Protein AF-A0A844FNY4-F1 (afdb_monomer)

Radius of gyration: 25.32 Å; Cα contacts (8 Å, |Δi|>4): 171; chains: 1; bounding box: 48×46×94 Å

Foldseek 3Di:
DDDDDDDDDPVVVVVVVVVVVVVVVVVVVVVVVVVCCVQPPVQVPFLDRQDSPWDWDWDDDDAKTKIWTWDDDPQKIKIKIWMADDPPDPPPDGIDIKIKIKHCADCDDPRGDHIFIWIWDQDPVGIDTDGPVVVVD

Nearest PDB structures (foldseek):
  1y8c-assembly1_A  TM=6.259E-01  e=7.049E-01  Clostridium acetobutylicum ATCC 824
  8cht-assembly1_A  TM=3.505E-01  e=2.166E+00  Homo sapiens
  1omo-assembly1_A  TM=5.116E-01  e=8.816E+00  Archaeoglobus fulgidus
  5vtm-assembly1_V  TM=2.111E-01  e=5.951E+00  Pseudomonas aeruginosa PAO1

Structure (mmCIF, N/CA/C/O backbone):
data_AF-A0A844FNY4-F1
#
_entry.id   AF-A0A844FNY4-F1
#
loop_
_atom_site.group_PDB
_atom_site.id
_atom_site.type_symbol
_atom_site.label_atom_id
_atom_site.label_alt_id
_atom_site.label_comp_id
_atom_site.label_asym_id
_atom_site.label_entity_id
_atom_site.label_seq_id
_atom_site.pdbx_PDB_ins_code
_atom_site.Cartn_x
_atom_site.Cartn_y
_atom_site.Cartn_z
_atom_site.occupancy
_atom_site.B_iso_or_equiv
_atom_site.auth_seq_id
_atom_site.auth_comp_id
_atom_site.auth_asym_id
_atom_site.auth_atom_id
_atom_site.pdbx_PDB_model_num
ATOM 1 N N . MET A 1 1 ? -25.960 0.488 72.897 1.00 40.09 1 MET A N 1
ATOM 2 C CA . MET A 1 1 ? -26.910 1.102 71.951 1.00 40.09 1 MET A CA 1
ATOM 3 C C . MET A 1 1 ? -26.193 1.263 70.618 1.00 40.09 1 MET A C 1
ATOM 5 O O . MET A 1 1 ? -25.109 1.828 70.605 1.00 40.09 1 MET A O 1
ATOM 9 N N . SER A 1 2 ? -26.763 0.667 69.564 1.00 45.91 2 SER A N 1
ATOM 10 C CA . SER A 1 2 ? -26.617 0.994 68.129 1.00 45.91 2 SER A CA 1
ATOM 11 C C . SER A 1 2 ? -26.346 2.476 67.849 1.00 45.91 2 SER A C 1
ATOM 13 O O . SER A 1 2 ? -26.776 3.309 68.635 1.00 45.91 2 SER A O 1
ATOM 15 N N . SER A 1 3 ? -25.764 2.947 66.750 1.00 45.56 3 SER A N 1
ATOM 16 C CA . SER A 1 3 ? -25.225 2.433 65.480 1.00 45.56 3 SER A CA 1
ATOM 17 C C . SER A 1 3 ? -24.442 3.639 64.909 1.00 45.56 3 SER A C 1
ATOM 19 O O . SER A 1 3 ? -24.811 4.776 65.174 1.00 45.56 3 SER A O 1
ATOM 21 N N . GLY A 1 4 ? -23.300 3.472 64.245 1.00 48.72 4 GLY A N 1
ATOM 22 C CA . GLY A 1 4 ? -23.250 3.379 62.785 1.00 48.72 4 GLY A CA 1
ATOM 23 C C . GLY A 1 4 ? -23.057 4.747 62.114 1.00 48.72 4 GLY A C 1
ATOM 24 O O . GLY A 1 4 ? -23.902 5.621 62.249 1.00 48.72 4 GLY A O 1
ATOM 25 N N . SER A 1 5 ? -21.968 4.909 61.359 1.00 43.97 5 SER A N 1
ATOM 26 C CA . SER A 1 5 ? -21.875 5.785 60.180 1.00 43.97 5 SER A CA 1
ATOM 27 C C . SER A 1 5 ? -20.545 5.521 59.481 1.00 43.97 5 SER A C 1
ATOM 29 O O . SER A 1 5 ? -19.504 5.996 59.915 1.00 43.97 5 SER A O 1
ATOM 31 N N . ASN A 1 6 ? -20.577 4.733 58.407 1.00 49.84 6 ASN A N 1
ATOM 32 C CA . ASN A 1 6 ? -19.467 4.641 57.465 1.00 49.84 6 ASN A CA 1
ATOM 33 C C . ASN A 1 6 ? -20.059 4.477 56.061 1.00 49.84 6 ASN A C 1
ATOM 35 O O . ASN A 1 6 ? -20.423 3.378 55.655 1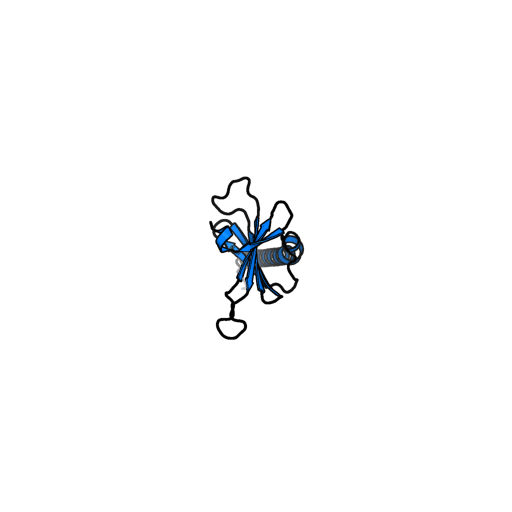.00 49.84 6 ASN A O 1
ATOM 39 N N . SER A 1 7 ? -20.247 5.587 55.346 1.00 52.75 7 SER A N 1
ATOM 40 C CA . SER A 1 7 ? -20.596 5.562 53.920 1.00 52.75 7 SER A CA 1
ATOM 41 C C . SER A 1 7 ? -20.241 6.891 53.253 1.00 52.75 7 SER A C 1
ATOM 43 O O . SER A 1 7 ? -21.072 7.786 53.129 1.00 52.75 7 SER A O 1
ATOM 45 N N . HIS A 1 8 ? -18.980 7.045 52.837 1.00 47.78 8 HIS A N 1
ATOM 46 C CA . HIS A 1 8 ? -18.607 8.143 51.936 1.00 47.78 8 HIS A CA 1
ATOM 47 C C . HIS A 1 8 ? -17.363 7.870 51.074 1.00 47.78 8 HIS A C 1
ATOM 49 O O . HIS A 1 8 ? -16.555 8.759 50.846 1.00 47.78 8 HIS A O 1
ATOM 55 N N . GLU A 1 9 ? -17.188 6.641 50.570 1.00 51.88 9 GLU A N 1
ATOM 56 C CA . GLU A 1 9 ? -16.015 6.319 49.728 1.00 51.88 9 GLU A CA 1
ATOM 57 C C . GLU A 1 9 ? -16.317 5.510 48.450 1.00 51.88 9 GLU A C 1
ATOM 59 O O . GLU A 1 9 ? -15.415 5.215 47.664 1.00 51.88 9 GLU A O 1
ATOM 64 N N . SER A 1 10 ? -17.583 5.154 48.201 1.00 54.91 10 SER A N 1
ATOM 65 C CA . SER A 1 10 ? -17.966 4.258 47.094 1.00 54.91 10 SER A CA 1
ATOM 66 C C . SER A 1 10 ? -18.340 4.990 45.789 1.00 54.91 10 SER A C 1
ATOM 68 O O . SER A 1 10 ? -18.024 4.498 44.704 1.00 54.91 10 SER A O 1
ATOM 70 N N . SER A 1 11 ? -18.921 6.197 45.868 1.00 56.12 11 SER A N 1
ATOM 71 C CA . SER A 1 11 ? -19.476 6.920 44.702 1.00 56.12 11 SER A CA 1
ATOM 72 C C . SER A 1 11 ? -18.414 7.316 43.662 1.00 56.12 11 SER A C 1
ATOM 74 O O . SER A 1 11 ? -18.550 7.005 42.480 1.00 56.12 11 SER A O 1
ATOM 76 N N . GLY A 1 12 ? -17.293 7.907 44.096 1.00 59.69 12 GLY A N 1
ATOM 77 C CA . GLY A 1 12 ? -16.246 8.393 43.181 1.00 59.69 12 GLY A CA 1
ATOM 78 C C . GLY A 1 12 ? -15.486 7.286 42.434 1.00 59.69 12 GLY A C 1
ATOM 79 O O . GLY A 1 12 ? -15.063 7.470 41.290 1.00 59.69 12 GLY A O 1
ATOM 80 N N . LYS A 1 13 ? -15.354 6.094 43.034 1.00 60.09 13 LYS A N 1
ATOM 81 C CA . LYS A 1 13 ? -14.729 4.926 42.382 1.00 60.09 13 LYS A CA 1
ATOM 82 C C . LYS A 1 13 ? -15.627 4.364 41.274 1.00 60.09 13 LYS A C 1
ATOM 84 O O . LYS A 1 13 ? -15.129 4.000 40.210 1.00 60.09 13 LYS A O 1
ATOM 89 N N . HIS A 1 14 ? -16.943 4.353 41.489 1.00 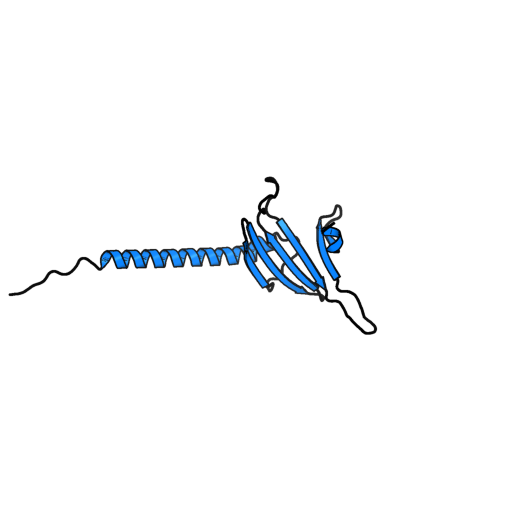60.41 14 HIS A N 1
ATOM 90 C CA . HIS A 1 14 ? -17.918 3.865 40.512 1.00 60.41 14 HIS A CA 1
ATOM 91 C C . HIS A 1 14 ? -18.060 4.807 39.300 1.00 60.41 14 HIS A C 1
ATOM 93 O O . HIS A 1 14 ? -18.116 4.348 38.155 1.00 60.41 14 HIS A O 1
ATOM 99 N N . GLU A 1 15 ? -18.030 6.126 39.522 1.00 67.06 15 GLU A N 1
ATOM 100 C CA . GLU A 1 15 ? -17.996 7.132 38.447 1.00 67.06 15 GLU A CA 1
ATOM 101 C C . GLU A 1 15 ? -16.716 7.026 37.603 1.00 67.06 15 GLU A C 1
ATOM 103 O O . GLU A 1 15 ? -16.765 7.071 36.370 1.00 67.06 15 GLU A O 1
ATOM 108 N N . THR A 1 16 ? -15.573 6.787 38.255 1.00 79.88 16 THR A N 1
ATOM 109 C CA . THR A 1 16 ? -14.282 6.596 37.578 1.00 79.88 16 THR A CA 1
ATOM 110 C C . THR A 1 16 ? -14.283 5.337 36.705 1.00 79.88 16 THR A C 1
ATOM 112 O O . THR A 1 16 ? -13.903 5.401 35.536 1.00 79.88 16 THR A O 1
ATOM 115 N N . LEU A 1 17 ? -14.769 4.202 37.222 1.00 83.00 17 LEU A N 1
ATOM 116 C CA . LEU A 1 17 ? -14.887 2.955 36.452 1.00 83.00 17 LEU A CA 1
ATOM 117 C C . LEU A 1 17 ? -15.831 3.104 35.255 1.00 83.00 17 LEU A C 1
ATOM 119 O O . LEU A 1 17 ? -15.511 2.652 34.156 1.00 83.00 17 LEU A O 1
ATOM 123 N N . THR A 1 18 ? -16.962 3.783 35.441 1.00 88.12 18 THR A N 1
ATOM 124 C CA . THR A 1 18 ? -17.933 4.022 34.365 1.00 88.12 18 THR A CA 1
ATOM 125 C C . THR A 1 18 ? -17.319 4.854 33.239 1.00 88.12 18 THR A C 1
ATOM 127 O O . THR A 1 18 ? -17.440 4.489 32.068 1.00 88.12 18 THR A O 1
ATOM 130 N N . ARG A 1 19 ? -16.586 5.923 33.584 1.00 90.44 19 ARG A N 1
ATOM 131 C CA . ARG A 1 19 ? -15.876 6.774 32.618 1.00 90.44 19 ARG A CA 1
ATOM 132 C C . ARG A 1 19 ? -14.762 6.027 31.876 1.00 90.44 19 ARG A C 1
ATOM 134 O O . ARG A 1 19 ? -14.565 6.238 30.680 1.00 90.44 19 ARG A O 1
ATOM 141 N N . LEU A 1 20 ? -14.036 5.145 32.562 1.00 89.75 20 LEU A N 1
ATOM 142 C CA . LEU A 1 20 ? -13.012 4.305 31.935 1.00 89.75 20 LEU A CA 1
ATOM 143 C C . LEU A 1 20 ? -13.637 3.313 30.947 1.00 89.75 20 LEU A C 1
ATOM 145 O O . LEU A 1 20 ? -13.191 3.215 29.805 1.00 89.75 20 L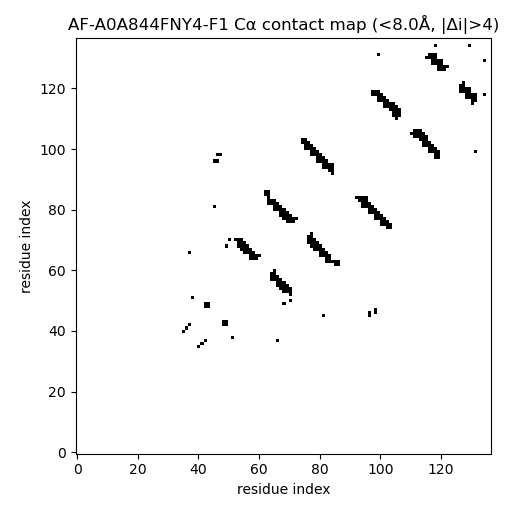EU A O 1
ATOM 149 N N . LEU A 1 21 ? -14.713 2.630 31.346 1.00 90.81 21 LEU A N 1
ATOM 150 C CA . LEU A 1 21 ? -15.433 1.700 30.473 1.00 90.81 21 LEU A CA 1
ATOM 151 C C . LEU A 1 21 ? -16.027 2.404 29.249 1.00 90.81 21 LEU A C 1
ATOM 153 O O . LEU A 1 21 ? -15.980 1.85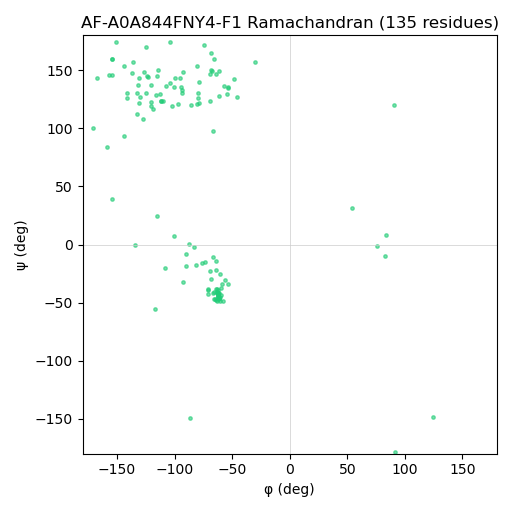4 28.148 1.00 90.81 21 LEU A O 1
ATOM 157 N N . SER A 1 22 ? -16.565 3.617 29.408 1.00 91.81 22 SER A N 1
ATOM 158 C CA . SER A 1 22 ? -17.082 4.389 28.275 1.00 91.81 22 SER A CA 1
ATOM 159 C C . SER A 1 22 ? -15.970 4.797 27.308 1.00 91.81 22 SER A C 1
ATOM 161 O O . SER A 1 22 ? -16.151 4.676 26.098 1.00 91.81 22 SER A O 1
ATOM 163 N N . ALA A 1 23 ? -14.807 5.215 27.818 1.00 91.12 23 ALA A N 1
ATOM 164 C CA . ALA A 1 23 ? -13.652 5.553 26.988 1.00 91.12 23 ALA A CA 1
ATOM 165 C C . ALA A 1 23 ? -13.129 4.338 26.203 1.00 91.12 23 ALA A C 1
ATOM 167 O O . ALA A 1 23 ? -12.855 4.453 25.011 1.00 91.12 23 ALA A O 1
ATOM 168 N N . ILE A 1 24 ? -13.067 3.157 26.832 1.00 91.69 24 ILE A N 1
ATOM 169 C CA . ILE A 1 24 ? -12.665 1.909 26.161 1.00 91.69 24 ILE A CA 1
ATOM 170 C C . ILE A 1 24 ? -13.646 1.552 25.038 1.00 91.69 24 ILE A C 1
ATOM 172 O O . ILE A 1 24 ? -13.221 1.224 23.932 1.00 91.69 24 ILE A O 1
ATOM 176 N N . LYS A 1 25 ? -14.959 1.649 25.288 1.00 92.56 25 LYS A N 1
ATOM 177 C CA . LYS A 1 25 ? -15.981 1.388 24.259 1.00 92.56 25 LYS A CA 1
ATOM 178 C C . LYS A 1 25 ? -15.876 2.364 23.085 1.00 92.56 25 LYS A C 1
ATOM 180 O O . LYS A 1 25 ? -16.002 1.938 21.939 1.00 92.56 25 LYS A O 1
ATOM 185 N N . ALA A 1 26 ? -15.636 3.647 23.361 1.00 91.94 26 ALA A N 1
ATOM 186 C CA . ALA A 1 26 ? -15.442 4.657 22.325 1.00 91.94 26 ALA A CA 1
ATOM 187 C C . ALA A 1 26 ? -14.199 4.353 21.475 1.00 91.94 26 ALA A C 1
ATOM 189 O O . ALA A 1 26 ? -14.312 4.269 20.254 1.00 91.94 26 ALA A O 1
ATOM 190 N N . ALA A 1 27 ? -13.059 4.070 22.112 1.00 90.62 27 ALA A N 1
ATOM 191 C CA . ALA A 1 27 ? -11.820 3.717 21.421 1.00 90.62 27 ALA A CA 1
ATOM 192 C C . ALA A 1 27 ? -11.971 2.451 20.556 1.00 90.62 27 ALA A C 1
ATOM 194 O O . ALA A 1 27 ? -11.561 2.440 19.398 1.00 90.62 27 ALA A O 1
ATOM 195 N N . ALA A 1 28 ? -12.632 1.409 21.073 1.00 91.38 28 ALA A N 1
ATOM 196 C CA . ALA A 1 28 ? -12.907 0.190 20.309 1.00 91.38 28 ALA A CA 1
ATOM 197 C C . ALA A 1 28 ? -13.818 0.457 19.097 1.00 91.38 28 ALA A C 1
ATOM 199 O O . ALA A 1 28 ? -13.625 -0.109 18.020 1.00 91.38 28 ALA A O 1
ATOM 200 N N . ASN A 1 29 ? -14.812 1.338 19.246 1.00 94.06 29 ASN A N 1
ATOM 201 C CA . ASN A 1 29 ? -15.659 1.734 18.127 1.00 94.06 29 ASN A CA 1
ATOM 202 C C . ASN A 1 29 ? -14.877 2.532 17.073 1.00 94.06 29 ASN A C 1
ATOM 204 O O . ASN A 1 29 ? -15.056 2.286 15.882 1.00 94.06 29 ASN A O 1
ATOM 208 N N . GLU A 1 30 ? -13.999 3.446 17.488 1.00 93.94 30 GLU A N 1
ATOM 209 C CA . GLU A 1 30 ? -13.121 4.196 16.583 1.00 93.94 30 GLU A CA 1
ATOM 210 C C . GLU A 1 30 ? -12.165 3.276 15.816 1.00 93.94 30 GLU A C 1
ATOM 212 O O . GLU A 1 30 ? -12.028 3.418 14.601 1.00 93.94 30 GLU A O 1
ATOM 217 N N . GLU A 1 31 ? -11.557 2.292 16.486 1.00 92.81 31 GLU A N 1
ATOM 218 C CA . GLU A 1 31 ? -10.685 1.297 15.853 1.00 92.81 31 GLU A CA 1
ATOM 219 C C . GLU A 1 31 ? -11.446 0.462 14.816 1.00 92.81 31 GLU A C 1
ATOM 221 O O . GLU A 1 31 ? -11.001 0.330 13.674 1.00 92.81 31 GLU A O 1
ATOM 226 N N . ARG A 1 32 ? -12.649 -0.011 15.161 1.00 94.38 32 ARG A N 1
ATOM 227 C CA . ARG A 1 32 ? -13.520 -0.745 14.231 1.00 94.38 32 ARG A CA 1
ATOM 228 C C . ARG A 1 32 ? -13.909 0.103 13.019 1.00 94.38 32 ARG A C 1
ATOM 230 O O . ARG A 1 32 ? -13.868 -0.375 11.887 1.00 94.38 32 ARG A O 1
ATOM 237 N N . VAL A 1 33 ? -14.301 1.360 13.235 1.00 96.25 33 VAL A N 1
ATOM 238 C CA . VAL A 1 33 ? -14.643 2.291 12.146 1.00 96.25 33 VAL A CA 1
ATOM 239 C C . VAL A 1 33 ? -13.424 2.541 11.258 1.00 96.25 33 VAL A C 1
ATOM 241 O O . VAL A 1 33 ? -13.550 2.521 10.033 1.00 96.25 33 VAL A O 1
ATOM 244 N N . ARG A 1 34 ? -12.237 2.710 11.852 1.00 95.69 34 ARG A N 1
ATOM 245 C CA . ARG A 1 34 ? -10.977 2.879 11.125 1.00 95.69 34 ARG A CA 1
ATOM 246 C C . ARG A 1 34 ? -10.642 1.653 10.281 1.00 95.69 34 ARG A C 1
ATOM 248 O O . ARG A 1 34 ? -10.290 1.817 9.114 1.00 95.69 34 ARG A O 1
ATOM 255 N N . GLU A 1 35 ? -10.782 0.445 10.820 1.00 95.12 35 GLU A N 1
ATOM 256 C CA . GLU A 1 35 ? -10.542 -0.787 10.066 1.00 95.12 35 GLU A CA 1
ATOM 257 C C . GLU A 1 35 ? -11.495 -0.906 8.868 1.00 95.12 35 GLU A C 1
ATOM 259 O O . GLU A 1 35 ? -11.051 -1.163 7.746 1.00 95.12 35 GLU A O 1
ATOM 264 N N . LEU A 1 36 ? -12.792 -0.657 9.079 1.00 96.25 36 LEU A N 1
ATOM 265 C CA . LEU 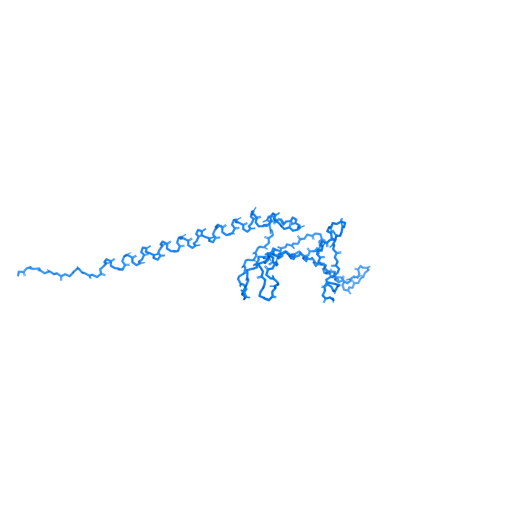A 1 36 ? -13.791 -0.686 8.008 1.00 96.25 36 LEU A CA 1
ATOM 266 C C . LEU A 1 36 ? -13.504 0.366 6.934 1.00 96.25 36 LEU A C 1
ATOM 268 O O . LEU A 1 36 ? -13.584 0.059 5.745 1.00 96.25 36 LEU A O 1
ATOM 272 N N . TYR A 1 37 ? -13.127 1.582 7.333 1.00 96.94 37 TYR A N 1
ATOM 273 C CA . TYR A 1 37 ? -12.724 2.633 6.402 1.00 96.94 37 TYR A CA 1
ATOM 274 C C . TYR A 1 37 ? -11.500 2.215 5.582 1.00 96.94 37 TYR A C 1
ATOM 276 O O . TYR A 1 37 ? -11.515 2.317 4.356 1.00 96.94 37 TYR A O 1
ATOM 284 N N . ILE A 1 38 ? -10.453 1.703 6.236 1.00 97.62 38 ILE A N 1
ATOM 285 C CA . ILE A 1 38 ? -9.228 1.252 5.571 1.00 97.62 38 ILE A CA 1
ATOM 286 C C . ILE A 1 38 ? -9.548 0.157 4.544 1.00 97.62 38 ILE A C 1
ATOM 288 O O . ILE A 1 38 ? -9.130 0.242 3.390 1.00 97.62 38 ILE A O 1
ATOM 292 N N . ARG A 1 39 ? -10.331 -0.848 4.941 1.00 96.31 39 ARG A N 1
ATOM 293 C CA . ARG A 1 39 ? -10.641 -2.002 4.094 1.00 96.31 39 ARG A CA 1
ATOM 294 C C . ARG A 1 39 ? -11.567 -1.659 2.931 1.00 96.31 39 ARG A C 1
ATOM 296 O O . ARG A 1 39 ? -11.325 -2.143 1.828 1.00 96.31 39 ARG A O 1
ATOM 303 N N . ASN A 1 40 ? -12.602 -0.858 3.172 1.00 95.62 40 ASN A N 1
ATOM 304 C CA . ASN A 1 40 ? -13.720 -0.716 2.236 1.00 95.62 40 ASN A CA 1
ATOM 305 C C . ASN A 1 40 ? -13.749 0.624 1.502 1.00 95.62 40 ASN A C 1
ATOM 307 O O . ASN A 1 40 ? -14.396 0.709 0.469 1.00 95.62 40 ASN A O 1
ATOM 311 N N . VAL A 1 41 ? -13.089 1.662 2.019 1.00 97.00 41 VAL A N 1
ATOM 312 C CA . VAL A 1 41 ? -13.148 3.015 1.443 1.00 97.00 41 VAL A CA 1
ATOM 313 C C . VAL A 1 41 ? -11.775 3.451 0.953 1.00 97.00 41 VAL A C 1
ATOM 315 O O . VAL A 1 41 ? -11.610 3.779 -0.219 1.00 97.00 41 VAL A O 1
ATOM 318 N N . LEU A 1 42 ? -10.759 3.420 1.821 1.00 97.44 42 LEU A N 1
ATOM 319 C CA . LEU A 1 42 ? -9.417 3.868 1.456 1.00 97.44 42 LEU A CA 1
ATOM 320 C C . LEU A 1 42 ? -8.847 3.026 0.311 1.00 97.44 42 LEU A C 1
ATOM 322 O O . LEU A 1 42 ? -8.333 3.585 -0.655 1.00 97.44 42 LEU A O 1
ATOM 326 N N . SER A 1 43 ? -8.968 1.701 0.398 1.00 97.12 43 SER A N 1
ATOM 327 C CA . SER A 1 43 ? -8.485 0.758 -0.617 1.00 97.12 43 SER A CA 1
ATOM 328 C C . SER A 1 43 ? -9.011 1.048 -2.031 1.00 97.12 43 SER A C 1
ATOM 330 O O . SER A 1 43 ? -8.267 0.887 -2.994 1.00 97.12 43 SER A O 1
ATOM 332 N N . GLN A 1 44 ? -10.243 1.551 -2.161 1.00 96.75 44 GLN A N 1
ATOM 333 C CA . GLN A 1 44 ? -10.871 1.875 -3.449 1.00 96.75 44 GLN A CA 1
ATOM 334 C C . GLN A 1 44 ? -10.219 3.075 -4.148 1.00 96.75 44 GLN A C 1
ATOM 336 O O . GLN A 1 44 ? -10.301 3.206 -5.365 1.00 96.75 44 GLN A O 1
ATOM 341 N N . SER A 1 45 ? -9.542 3.945 -3.393 1.00 96.25 45 SER A N 1
ATOM 342 C CA . SER A 1 45 ? -8.809 5.091 -3.948 1.00 96.25 45 SER A CA 1
ATOM 343 C C . SER A 1 45 ? -7.401 4.737 -4.442 1.00 96.25 45 SER A C 1
ATOM 345 O O . SER A 1 45 ? -6.681 5.609 -4.935 1.00 96.25 45 SER A O 1
ATOM 347 N N . ALA A 1 46 ? -6.974 3.479 -4.284 1.00 96.38 46 ALA A N 1
ATOM 348 C CA . ALA A 1 46 ? -5.639 3.052 -4.662 1.00 96.38 46 ALA A CA 1
ATOM 349 C C . ALA A 1 46 ? -5.438 3.070 -6.192 1.00 96.38 46 ALA A C 1
ATOM 351 O O . ALA A 1 46 ? -6.364 2.815 -6.963 1.00 96.38 46 ALA A O 1
ATOM 352 N N . PRO A 1 47 ? -4.202 3.297 -6.679 1.00 96.00 47 PRO A N 1
ATOM 353 C CA . PRO A 1 47 ? -3.908 3.254 -8.109 1.00 96.00 47 PRO A CA 1
ATOM 354 C C . PRO A 1 47 ? -4.043 1.862 -8.738 1.00 96.00 47 PRO A C 1
ATOM 356 O O . PRO A 1 47 ? -3.992 1.759 -9.962 1.00 96.00 47 PRO A O 1
ATOM 359 N N . ILE A 1 48 ? -4.188 0.803 -7.946 1.00 95.94 48 ILE A N 1
ATOM 360 C CA . ILE A 1 48 ? -4.472 -0.559 -8.407 1.00 95.94 48 ILE A CA 1
ATOM 361 C C . ILE A 1 48 ? -5.536 -1.180 -7.515 1.00 95.94 48 ILE A C 1
ATOM 363 O O . ILE A 1 48 ? -5.677 -0.778 -6.362 1.00 95.94 48 ILE A O 1
ATOM 367 N N . GLU A 1 49 ? -6.239 -2.180 -8.036 1.00 96.75 49 GLU A N 1
ATOM 368 C CA . GLU A 1 49 ? -7.164 -2.972 -7.235 1.00 96.75 49 GLU A CA 1
ATOM 369 C C . GLU A 1 49 ? -6.407 -3.691 -6.111 1.00 96.75 49 GLU A C 1
ATOM 371 O O . GLU A 1 49 ? -5.388 -4.352 -6.338 1.00 96.75 49 GLU A O 1
ATOM 376 N N . ILE A 1 50 ? -6.896 -3.525 -4.884 1.00 97.94 50 ILE A N 1
ATOM 377 C CA . ILE A 1 50 ? -6.371 -4.206 -3.705 1.00 97.94 50 ILE A CA 1
ATOM 378 C C . ILE A 1 50 ? -7.328 -5.357 -3.389 1.00 97.94 50 ILE A C 1
ATOM 380 O O . ILE A 1 50 ? -8.493 -5.099 -3.085 1.00 97.94 50 ILE A O 1
ATOM 384 N N . PRO A 1 51 ? -6.866 -6.617 -3.416 1.00 97.62 51 PRO A N 1
ATOM 385 C CA . PRO A 1 51 ? -7.740 -7.745 -3.138 1.00 97.62 51 PRO A CA 1
ATOM 386 C C . PRO A 1 51 ? -8.193 -7.754 -1.673 1.00 97.62 51 PRO A C 1
ATOM 388 O O . PRO A 1 51 ? -7.443 -7.376 -0.769 1.00 97.62 51 PRO A O 1
ATOM 391 N N . SER A 1 52 ? -9.395 -8.273 -1.416 1.00 96.25 52 SER A N 1
ATOM 392 C CA . SER A 1 52 ? -9.998 -8.340 -0.073 1.00 96.25 52 SER A CA 1
ATOM 393 C C . SER A 1 52 ? -9.181 -9.155 0.942 1.00 96.25 52 SER A C 1
ATOM 395 O O . SER A 1 52 ? -9.264 -8.906 2.148 1.00 96.25 52 SER A O 1
ATOM 397 N N . PHE A 1 53 ? -8.364 -10.098 0.458 1.00 96.31 53 PHE A N 1
ATOM 398 C CA . PHE A 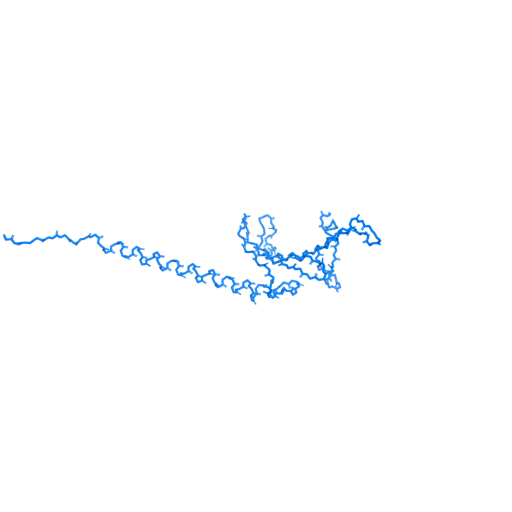1 53 ? -7.456 -10.923 1.258 1.00 96.31 53 PHE A CA 1
ATOM 399 C C . PHE A 1 53 ? -6.075 -10.286 1.488 1.00 96.31 53 PHE A C 1
ATOM 401 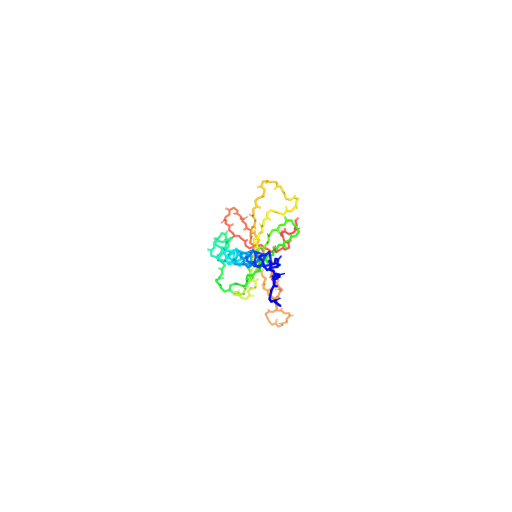O O . PHE A 1 53 ? -5.213 -10.907 2.116 1.00 96.31 53 PHE A O 1
ATOM 408 N N . ALA A 1 54 ? -5.817 -9.076 0.977 1.00 98.19 54 ALA A N 1
ATOM 409 C CA . ALA A 1 54 ? -4.551 -8.396 1.213 1.00 98.19 54 ALA A CA 1
ATOM 410 C C . ALA A 1 54 ? -4.304 -8.223 2.716 1.00 98.19 54 ALA A C 1
ATOM 412 O O . ALA A 1 54 ? -5.176 -7.804 3.477 1.00 98.19 54 ALA A O 1
ATOM 413 N N . LYS A 1 55 ? -3.073 -8.496 3.151 1.00 98.44 55 LYS A N 1
ATOM 414 C CA . LYS A 1 55 ? -2.657 -8.211 4.520 1.00 98.44 55 LYS A CA 1
ATOM 415 C C . LYS A 1 55 ? -2.566 -6.702 4.703 1.00 98.44 55 LYS A C 1
ATOM 417 O O . LYS A 1 55 ? -1.793 -6.051 4.001 1.00 98.44 55 LYS A O 1
ATOM 422 N N . ILE A 1 56 ? -3.297 -6.175 5.678 1.00 98.38 56 ILE A N 1
ATOM 423 C CA . ILE A 1 56 ? -3.329 -4.751 6.012 1.00 98.38 56 ILE A CA 1
ATOM 424 C C . ILE A 1 56 ? -2.433 -4.505 7.227 1.00 98.38 56 ILE A C 1
ATOM 426 O O . ILE A 1 56 ? -2.449 -5.264 8.196 1.00 98.38 56 ILE A O 1
ATOM 430 N N . LYS A 1 57 ? -1.626 -3.447 7.176 1.00 98.19 57 LYS A N 1
ATOM 431 C CA . LYS A 1 57 ? -0.876 -2.933 8.320 1.00 98.19 57 LYS A CA 1
ATOM 432 C C . LYS A 1 57 ? -1.052 -1.428 8.408 1.00 98.19 57 LYS A C 1
ATOM 434 O O . LYS A 1 57 ? -0.533 -0.691 7.573 1.00 98.19 57 LYS A O 1
ATOM 439 N N . ASP A 1 58 ? -1.737 -1.000 9.450 1.00 97.50 58 ASP A N 1
ATOM 440 C CA . ASP A 1 58 ? -1.934 0.398 9.789 1.00 97.50 58 ASP A CA 1
ATOM 441 C C . ASP A 1 58 ? -0.866 0.860 10.788 1.00 97.50 58 ASP A C 1
ATOM 443 O O . ASP A 1 58 ? -0.554 0.158 11.752 1.00 97.50 58 ASP A O 1
ATOM 447 N N . GLN A 1 59 ? -0.210 1.983 10.506 1.00 96.25 59 GLN A N 1
ATOM 448 C CA . GLN A 1 59 ? 0.950 2.447 11.257 1.00 96.25 59 GLN A CA 1
ATOM 449 C C . GLN A 1 59 ? 0.934 3.963 11.424 1.00 96.25 59 GLN A C 1
ATOM 451 O O . GLN A 1 59 ? 0.967 4.706 10.445 1.00 96.25 59 GLN A O 1
ATOM 456 N N . LYS A 1 60 ? 1.043 4.419 12.671 1.00 95.81 60 LYS A N 1
ATOM 457 C CA . LYS A 1 60 ? 1.464 5.787 12.975 1.00 95.81 60 LYS A CA 1
ATOM 458 C C . LYS A 1 60 ? 2.990 5.860 12.887 1.00 95.81 60 LYS A C 1
ATOM 460 O O . LYS A 1 60 ? 3.698 5.102 13.549 1.00 95.81 60 LYS A O 1
ATOM 465 N N . LYS A 1 61 ? 3.503 6.713 12.009 1.00 94.50 61 LYS A N 1
ATOM 466 C CA . LYS A 1 61 ? 4.931 7.000 11.824 1.00 94.50 61 LYS A CA 1
ATOM 467 C C . LYS A 1 61 ? 5.258 8.355 12.448 1.00 94.50 61 LYS A C 1
ATOM 469 O O . LYS A 1 61 ? 4.368 9.057 12.926 1.00 94.50 61 LYS A O 1
ATOM 474 N N . ASN A 1 62 ? 6.538 8.722 12.469 1.00 93.00 62 ASN A N 1
ATOM 475 C CA . ASN A 1 62 ? 6.955 10.012 13.007 1.00 93.00 62 ASN A CA 1
ATOM 476 C C . ASN A 1 62 ? 6.432 11.152 12.113 1.00 93.00 62 ASN A C 1
ATOM 478 O O . ASN A 1 62 ? 7.001 11.422 11.058 1.00 93.00 62 ASN A O 1
ATOM 482 N N . GLY A 1 63 ? 5.312 11.760 12.509 1.00 92.44 63 GLY A N 1
ATOM 483 C CA . GLY A 1 63 ? 4.688 12.886 11.810 1.00 92.44 63 GLY A CA 1
ATOM 484 C C . GLY A 1 63 ? 3.775 12.535 10.628 1.00 92.44 63 GLY A C 1
ATOM 485 O O . GLY A 1 63 ? 3.343 13.446 9.933 1.00 92.44 63 GLY A O 1
ATOM 486 N N . TYR A 1 64 ? 3.461 11.257 10.386 1.00 95.00 64 TYR A N 1
ATOM 487 C CA . TYR A 1 64 ? 2.500 10.856 9.348 1.00 95.00 64 TYR A CA 1
ATOM 488 C C . TYR A 1 64 ? 1.855 9.497 9.651 1.00 95.00 64 TYR A C 1
ATOM 490 O O . TYR A 1 64 ? 2.399 8.696 10.410 1.00 95.00 64 TYR A O 1
ATOM 498 N N . ASN A 1 65 ? 0.704 9.213 9.046 1.00 96.06 65 ASN A N 1
ATOM 499 C CA . ASN A 1 65 ? 0.077 7.891 9.085 1.00 96.06 65 ASN A CA 1
ATOM 500 C C . ASN A 1 65 ? 0.385 7.138 7.794 1.00 96.06 65 ASN A C 1
ATOM 502 O O . ASN A 1 65 ? 0.404 7.739 6.724 1.00 96.06 65 ASN A O 1
ATOM 506 N N . GLN A 1 66 ? 0.591 5.827 7.885 1.00 97.62 66 GLN A N 1
ATOM 507 C CA . GLN A 1 66 ? 0.807 4.950 6.741 1.00 97.62 66 GLN A CA 1
ATOM 508 C C . GLN A 1 66 ? -0.069 3.705 6.860 1.00 97.62 66 GLN A C 1
ATOM 510 O O . GLN A 1 66 ? -0.016 2.999 7.865 1.00 97.62 66 GLN A O 1
ATOM 515 N N . VAL A 1 67 ? -0.783 3.375 5.790 1.00 98.44 67 VAL A N 1
ATOM 516 C CA . VAL A 1 67 ? -1.493 2.104 5.642 1.00 98.44 67 VAL A CA 1
ATOM 517 C C . VAL A 1 67 ? -0.813 1.305 4.542 1.00 98.44 67 VAL A C 1
ATOM 519 O O . VAL A 1 67 ? -0.661 1.785 3.421 1.00 98.44 67 VAL A O 1
ATOM 522 N N . LYS A 1 68 ? -0.377 0.087 4.860 1.00 98.50 68 LYS A N 1
ATOM 523 C CA . LYS A 1 68 ? 0.267 -0.823 3.913 1.00 98.50 68 LYS A CA 1
ATOM 524 C C . LYS A 1 68 ? -0.611 -2.037 3.641 1.00 98.50 68 LYS A C 1
ATOM 526 O O . LYS A 1 68 ? -0.991 -2.733 4.575 1.00 98.50 68 LYS A O 1
ATOM 531 N N . TYR A 1 69 ? -0.823 -2.333 2.368 1.00 98.62 69 TYR A N 1
ATOM 532 C CA . TYR A 1 69 ? -1.462 -3.540 1.864 1.00 98.62 69 TYR A CA 1
ATOM 533 C C . TYR A 1 69 ? -0.399 -4.432 1.231 1.00 98.62 69 TYR A C 1
ATOM 535 O O . TYR A 1 69 ? 0.503 -3.954 0.536 1.00 98.62 69 TYR A O 1
ATOM 543 N N . THR A 1 70 ? -0.448 -5.732 1.500 1.00 98.56 70 THR A N 1
ATOM 544 C CA . THR A 1 70 ? 0.530 -6.685 0.969 1.00 98.56 70 THR A CA 1
ATOM 545 C C . THR A 1 70 ? -0.142 -7.989 0.580 1.00 98.56 70 THR A C 1
ATOM 547 O O . THR A 1 70 ? -0.861 -8.582 1.380 1.00 98.56 70 THR A O 1
ATOM 550 N N . TRP A 1 71 ? 0.128 -8.460 -0.633 1.00 98.56 71 TRP A N 1
ATOM 551 C CA . TRP A 1 71 ? -0.347 -9.753 -1.125 1.00 98.56 71 TRP A CA 1
ATOM 552 C C . TRP A 1 71 ? 0.628 -10.328 -2.156 1.00 98.56 71 TRP A C 1
ATOM 554 O O . TRP A 1 71 ? 1.618 -9.688 -2.519 1.00 98.56 71 TRP A O 1
ATOM 564 N N . ARG A 1 72 ? 0.374 -11.558 -2.606 1.00 97.81 72 ARG A N 1
ATOM 565 C CA . ARG A 1 72 ? 1.103 -12.192 -3.708 1.00 97.81 72 ARG A CA 1
ATOM 566 C C . ARG A 1 72 ? 0.130 -12.552 -4.826 1.00 97.81 72 ARG A C 1
ATOM 568 O O . ARG A 1 72 ? -0.952 -13.045 -4.532 1.00 97.81 72 ARG A O 1
ATOM 575 N N . ALA A 1 73 ? 0.523 -12.299 -6.068 1.00 96.75 73 ALA A N 1
ATOM 576 C CA . ALA A 1 73 ? -0.202 -12.678 -7.282 1.00 96.75 73 ALA A CA 1
ATOM 577 C C . ALA A 1 73 ? 0.788 -12.735 -8.457 1.00 96.75 73 ALA A C 1
ATOM 579 O O . ALA A 1 73 ? 1.763 -11.984 -8.465 1.00 96.75 73 ALA A O 1
ATOM 580 N N . ASP A 1 74 ? 0.586 -13.644 -9.413 1.00 93.69 74 ASP A N 1
ATOM 581 C CA . ASP A 1 74 ? 1.393 -13.764 -10.646 1.00 93.69 74 ASP A CA 1
ATOM 582 C C . ASP A 1 74 ? 2.915 -13.889 -10.424 1.00 93.69 74 ASP A C 1
ATOM 584 O O . ASP A 1 74 ? 3.748 -13.416 -11.202 1.00 93.69 74 ASP A O 1
ATOM 588 N N . GLY A 1 75 ? 3.306 -14.502 -9.303 1.00 94.25 75 GLY A N 1
ATOM 589 C CA . GLY A 1 75 ? 4.704 -14.619 -8.877 1.00 94.25 75 GLY A CA 1
ATOM 590 C C . GLY A 1 75 ? 5.310 -13.334 -8.296 1.00 94.25 75 GLY A C 1
ATOM 591 O O . GLY A 1 75 ? 6.453 -13.359 -7.841 1.00 94.25 75 GLY A O 1
ATOM 592 N N . TYR A 1 76 ? 4.557 -12.237 -8.251 1.00 97.38 76 TYR A N 1
ATOM 593 C CA . TYR A 1 76 ? 4.940 -10.994 -7.593 1.00 97.38 76 TYR A CA 1
ATOM 594 C C . TYR A 1 76 ? 4.440 -10.948 -6.148 1.00 97.38 76 TYR A C 1
ATOM 596 O O . TYR A 1 76 ? 3.377 -11.463 -5.801 1.00 97.38 76 TYR A O 1
ATOM 604 N N . LYS A 1 77 ? 5.205 -10.275 -5.292 1.00 98.19 77 LYS A N 1
ATOM 605 C CA . LYS A 1 77 ? 4.756 -9.717 -4.019 1.00 98.19 77 LYS A CA 1
ATOM 606 C C . LYS A 1 77 ? 4.431 -8.244 -4.247 1.00 98.19 77 LYS A C 1
ATOM 608 O O . LYS A 1 77 ? 5.318 -7.487 -4.626 1.00 98.19 77 LYS A O 1
ATOM 613 N N . TYR A 1 78 ? 3.196 -7.848 -3.984 1.00 98.44 78 TYR A N 1
ATOM 614 C CA . TYR A 1 78 ? 2.746 -6.464 -4.070 1.00 98.44 78 TYR A CA 1
ATOM 615 C C . TYR A 1 78 ? 2.846 -5.794 -2.703 1.00 98.44 78 TYR A C 1
ATOM 617 O O . TYR A 1 78 ? 2.450 -6.372 -1.690 1.00 98.44 78 TYR A O 1
ATOM 625 N N . GLU A 1 79 ? 3.361 -4.570 -2.676 1.00 98.31 79 GLU A N 1
ATOM 626 C CA . GLU A 1 79 ? 3.346 -3.680 -1.521 1.00 98.31 79 GLU A CA 1
ATOM 627 C C . GLU A 1 79 ? 2.754 -2.335 -1.940 1.00 98.31 79 GLU A C 1
ATOM 629 O O . GLU A 1 79 ? 3.386 -1.548 -2.645 1.00 98.31 79 GLU A O 1
ATOM 634 N N . VAL A 1 80 ? 1.530 -2.068 -1.487 1.00 98.19 80 VAL A N 1
ATOM 635 C CA . VAL A 1 80 ? 0.826 -0.813 -1.753 1.00 98.19 80 VAL A CA 1
ATOM 636 C C . VAL A 1 80 ? 0.731 -0.024 -0.463 1.00 98.19 80 VAL A C 1
ATOM 638 O O . VAL A 1 80 ? 0.237 -0.525 0.544 1.00 98.19 80 VAL A O 1
ATOM 641 N N . ARG A 1 81 ? 1.235 1.204 -0.471 1.00 97.88 81 ARG A N 1
ATOM 642 C CA . ARG A 1 81 ? 1.302 2.076 0.696 1.00 97.88 81 ARG A CA 1
ATOM 643 C C . ARG A 1 81 ? 0.537 3.352 0.421 1.00 97.88 81 ARG A C 1
ATOM 645 O O . ARG A 1 81 ? 0.870 4.067 -0.513 1.00 97.88 81 ARG A O 1
ATOM 652 N N . TRP A 1 82 ? -0.441 3.642 1.258 1.00 97.81 82 TRP A N 1
ATOM 653 C CA . TRP A 1 82 ? -0.979 4.984 1.399 1.00 97.81 82 TRP A CA 1
ATOM 654 C C . TRP A 1 82 ? -0.294 5.667 2.569 1.00 97.81 82 TRP A C 1
ATOM 656 O O . TRP A 1 82 ? -0.041 5.018 3.589 1.00 97.81 82 TRP A O 1
ATOM 666 N N . HIS A 1 83 ? -0.030 6.961 2.458 1.00 96.94 83 HIS A N 1
ATOM 667 C CA . HIS A 1 83 ? 0.391 7.753 3.600 1.00 96.94 83 HIS A CA 1
ATOM 668 C C . HIS A 1 83 ? -0.163 9.173 3.563 1.00 96.94 83 HIS A C 1
ATOM 670 O O . HIS A 1 83 ? -0.416 9.736 2.497 1.00 96.94 83 HIS A O 1
ATOM 676 N N . THR A 1 84 ? -0.309 9.769 4.746 1.00 95.50 84 THR A N 1
ATOM 677 C CA . THR A 1 84 ? -0.522 11.214 4.848 1.00 95.50 84 THR A CA 1
ATOM 678 C C . THR A 1 84 ? 0.737 11.969 4.433 1.00 95.50 84 THR A C 1
ATOM 680 O O . THR A 1 84 ? 1.824 11.383 4.378 1.00 95.50 84 THR A O 1
ATOM 683 N N . ARG A 1 85 ? 0.604 13.275 4.173 1.00 94.06 85 ARG A N 1
ATOM 684 C CA . ARG A 1 85 ? 1.742 14.167 3.906 1.00 94.06 85 ARG A CA 1
ATOM 685 C C . ARG A 1 85 ? 2.864 13.932 4.923 1.00 94.06 85 ARG A C 1
ATOM 687 O O . ARG A 1 85 ? 2.619 13.927 6.132 1.00 94.06 85 ARG A O 1
ATOM 694 N N . THR A 1 86 ? 4.076 13.697 4.433 1.00 91.44 86 THR A N 1
ATOM 695 C CA . THR A 1 86 ? 5.254 13.457 5.272 1.00 91.44 86 THR A CA 1
ATOM 696 C C . THR A 1 86 ? 5.833 14.776 5.791 1.00 91.44 86 THR A C 1
ATOM 698 O O . THR A 1 86 ? 5.682 15.814 5.140 1.00 91.44 86 THR A O 1
ATOM 701 N N . PRO A 1 87 ? 6.533 14.773 6.939 1.00 91.12 87 PRO A N 1
ATOM 702 C CA . PRO A 1 87 ? 7.277 15.946 7.390 1.00 91.12 87 PRO A CA 1
ATOM 703 C C . PRO A 1 87 ? 8.246 16.445 6.309 1.00 91.12 87 PRO A C 1
ATOM 705 O O . PRO A 1 87 ? 8.941 15.645 5.689 1.00 91.12 87 PRO A O 1
ATOM 708 N N . GLY A 1 88 ? 8.273 17.758 6.072 1.00 85.50 88 GLY A N 1
ATOM 709 C CA . GLY A 1 88 ? 9.130 18.387 5.058 1.00 85.50 88 GLY A CA 1
ATOM 710 C C . GLY A 1 88 ? 8.590 18.371 3.622 1.00 85.50 88 GLY A C 1
ATOM 711 O O . GLY A 1 88 ? 9.134 19.085 2.787 1.00 85.50 88 GLY A O 1
ATOM 712 N N . ALA A 1 89 ? 7.511 17.634 3.328 1.00 87.88 89 ALA A N 1
ATOM 713 C CA . ALA A 1 89 ? 6.867 17.698 2.014 1.00 87.88 89 ALA A CA 1
ATOM 714 C C . ALA A 1 89 ? 6.176 19.062 1.795 1.00 87.88 89 ALA A C 1
ATOM 716 O O . ALA A 1 89 ? 5.640 19.618 2.770 1.00 87.88 89 ALA A O 1
ATOM 717 N N . PRO A 1 90 ? 6.139 19.590 0.553 1.00 89.19 90 PRO A N 1
ATOM 718 C CA . PRO A 1 90 ? 5.428 20.823 0.218 1.00 89.19 90 PRO A CA 1
ATOM 719 C C . PRO A 1 90 ? 4.002 20.836 0.773 1.00 89.19 90 PRO A C 1
ATOM 721 O O . PRO A 1 90 ? 3.319 19.816 0.785 1.00 89.19 90 PRO A O 1
ATOM 724 N N . ILE A 1 91 ? 3.521 21.995 1.231 1.00 86.25 91 ILE A N 1
ATOM 725 C CA . ILE A 1 91 ? 2.182 22.094 1.841 1.00 86.25 91 ILE A CA 1
ATOM 726 C C . ILE A 1 91 ? 1.048 21.769 0.857 1.00 86.25 91 ILE A C 1
ATOM 728 O O . ILE A 1 91 ? -0.042 21.389 1.272 1.00 86.25 91 ILE A O 1
ATOM 732 N N . THR A 1 92 ? 1.320 21.897 -0.442 1.00 88.31 92 THR A N 1
ATOM 733 C CA . THR A 1 92 ? 0.411 21.541 -1.532 1.00 88.31 92 THR A CA 1
ATOM 734 C C . THR A 1 92 ? 0.320 20.033 -1.768 1.00 88.31 92 THR A C 1
ATOM 736 O O . THR A 1 92 ? -0.621 19.584 -2.420 1.00 88.31 92 THR A O 1
ATOM 739 N N . GLU A 1 93 ? 1.258 19.236 -1.244 1.00 86.88 93 GLU A N 1
ATOM 740 C CA . GLU A 1 93 ? 1.196 17.780 -1.340 1.00 86.88 93 GLU A CA 1
ATOM 741 C C . GLU A 1 93 ? 0.219 17.208 -0.311 1.00 86.88 93 GLU A C 1
ATOM 743 O O . GLU A 1 93 ? 0.349 17.402 0.897 1.00 86.88 93 GLU A O 1
ATOM 748 N N . GLY A 1 94 ? -0.778 16.482 -0.809 1.00 90.31 94 GLY A N 1
ATOM 749 C CA . GLY A 1 94 ? -1.760 15.790 0.013 1.00 90.31 94 GLY A CA 1
ATOM 750 C C . GLY A 1 94 ? -1.307 14.395 0.444 1.00 90.31 94 GLY A C 1
ATOM 751 O O . GLY A 1 94 ? -0.128 14.103 0.642 1.00 90.31 94 GLY A O 1
ATOM 752 N N . ASN A 1 95 ? -2.287 13.510 0.601 1.00 94.25 95 ASN A N 1
ATOM 753 C CA . ASN A 1 95 ? -2.035 12.102 0.878 1.00 94.25 95 ASN A CA 1
ATOM 754 C C . ASN A 1 95 ? -1.644 11.380 -0.413 1.00 94.25 95 ASN A C 1
ATOM 756 O O . ASN A 1 95 ? -2.265 11.596 -1.455 1.00 94.25 95 ASN A O 1
ATOM 760 N N . THR A 1 96 ? -0.675 10.476 -0.326 1.00 94.31 96 THR A N 1
ATOM 761 C CA . THR A 1 96 ? -0.050 9.878 -1.509 1.00 94.31 96 THR A CA 1
ATOM 762 C C . THR A 1 96 ? -0.081 8.359 -1.442 1.00 94.31 96 THR A C 1
ATOM 764 O O . THR A 1 96 ? -0.019 7.749 -0.371 1.00 94.31 96 THR A O 1
ATOM 767 N N . TRP A 1 97 ? -0.180 7.745 -2.620 1.00 96.38 97 TRP A N 1
ATOM 768 C CA . TRP A 1 97 ? -0.039 6.311 -2.819 1.00 96.38 97 TRP A CA 1
ATOM 769 C C . TRP A 1 97 ? 1.317 5.980 -3.433 1.00 96.38 97 TRP A C 1
ATOM 771 O O . TRP A 1 97 ? 1.748 6.616 -4.390 1.00 96.38 97 TRP A O 1
ATOM 781 N N . GLN A 1 98 ? 1.934 4.909 -2.949 1.00 95.62 98 GLN A N 1
ATOM 782 C CA . GLN A 1 98 ? 3.070 4.261 -3.581 1.00 95.62 98 GLN A CA 1
ATOM 783 C C . GLN A 1 98 ? 2.745 2.787 -3.800 1.00 95.62 98 GLN A C 1
ATOM 785 O O . GLN A 1 98 ? 2.324 2.083 -2.882 1.00 95.62 98 GLN A O 1
ATOM 790 N N . VAL A 1 99 ? 2.964 2.311 -5.018 1.00 97.50 99 VAL A N 1
ATOM 791 C CA . VAL A 1 99 ? 2.696 0.930 -5.417 1.00 97.50 99 VAL A CA 1
ATOM 792 C C . VAL A 1 99 ? 4.010 0.321 -5.884 1.00 97.50 99 VAL A C 1
ATOM 794 O O . VAL A 1 99 ? 4.601 0.808 -6.844 1.00 97.50 99 VAL A O 1
ATOM 797 N N . ARG A 1 100 ? 4.454 -0.741 -5.213 1.00 97.38 100 ARG A N 1
ATOM 798 C CA . ARG A 1 100 ? 5.652 -1.514 -5.558 1.00 97.38 100 ARG A CA 1
ATOM 799 C C . ARG A 1 100 ? 5.277 -2.976 -5.769 1.00 97.38 100 ARG A C 1
ATOM 801 O O . ARG A 1 100 ? 4.429 -3.503 -5.046 1.00 97.38 100 ARG A O 1
ATOM 808 N N . ARG A 1 101 ? 5.924 -3.653 -6.712 1.00 97.81 101 ARG A N 1
ATOM 809 C CA . ARG A 1 101 ? 5.849 -5.110 -6.857 1.00 97.81 101 ARG A CA 1
ATOM 810 C C . ARG A 1 101 ? 7.245 -5.703 -6.991 1.00 97.81 101 ARG A C 1
ATOM 812 O O . ARG A 1 101 ? 8.114 -5.115 -7.621 1.00 97.81 101 ARG A O 1
ATOM 819 N N . HIS A 1 102 ? 7.438 -6.879 -6.411 1.00 97.44 102 HIS A N 1
ATOM 820 C CA . HIS A 1 102 ? 8.714 -7.584 -6.408 1.00 97.44 102 HIS A CA 1
ATOM 821 C C . HIS A 1 102 ? 8.533 -9.035 -6.850 1.00 97.44 102 HIS A C 1
ATOM 823 O O . HIS A 1 102 ? 7.743 -9.766 -6.250 1.00 97.44 102 HIS A O 1
ATOM 829 N N . LYS A 1 103 ? 9.294 -9.479 -7.849 1.00 96.62 103 LYS A N 1
ATOM 830 C CA . LYS A 1 103 ? 9.366 -10.877 -8.283 1.00 96.62 103 LYS A CA 1
ATOM 831 C C . LYS A 1 103 ? 10.746 -11.435 -7.940 1.00 96.62 103 LYS A C 1
ATOM 833 O O . LYS A 1 103 ? 11.741 -10.886 -8.414 1.00 96.62 103 LYS A O 1
ATOM 838 N N . PRO A 1 104 ? 10.837 -12.535 -7.174 1.00 94.81 104 PRO A N 1
ATOM 839 C CA . PRO A 1 104 ? 12.125 -13.131 -6.852 1.00 94.81 104 PRO A CA 1
ATOM 840 C C . PRO A 1 104 ? 12.812 -13.639 -8.123 1.00 94.81 104 PRO A C 1
ATOM 842 O O . PRO A 1 104 ? 12.144 -14.085 -9.068 1.00 94.81 104 PRO A O 1
ATOM 845 N N . GLY A 1 105 ? 14.141 -13.564 -8.138 1.00 93.06 105 GLY A N 1
ATOM 846 C CA . GLY A 1 105 ? 14.977 -14.136 -9.190 1.00 93.06 105 GLY A CA 1
ATOM 847 C C . GLY A 1 105 ? 15.067 -15.658 -9.096 1.00 93.06 105 GLY A C 1
ATOM 848 O O . GLY A 1 105 ? 14.609 -16.268 -8.130 1.00 93.06 105 GLY A O 1
ATOM 849 N N . VAL A 1 106 ? 15.670 -16.262 -10.113 1.00 93.69 106 VAL A N 1
ATOM 850 C CA . VAL A 1 106 ? 16.055 -17.677 -10.143 1.00 93.69 106 VAL A CA 1
ATOM 851 C C . VAL A 1 106 ? 17.571 -17.707 -10.305 1.00 93.69 106 VAL A C 1
ATOM 853 O O . VAL A 1 106 ? 18.084 -17.194 -11.294 1.00 93.69 106 VAL A O 1
ATOM 856 N N . GLY A 1 107 ? 18.285 -18.241 -9.313 1.00 89.88 107 GLY A N 1
ATOM 857 C CA . GLY A 1 107 ? 19.747 -18.121 -9.233 1.00 89.88 107 GLY A CA 1
ATOM 858 C C . GLY A 1 107 ? 20.542 -19.116 -10.083 1.00 89.88 107 GLY A C 1
ATOM 859 O O . GLY A 1 107 ? 21.724 -18.892 -10.310 1.00 89.88 107 GLY A O 1
ATOM 860 N N . PHE A 1 108 ? 19.930 -20.211 -10.543 1.00 88.06 108 PHE A N 1
ATOM 861 C CA . PHE A 1 108 ? 20.619 -21.266 -11.292 1.00 88.06 108 PHE A CA 1
ATOM 862 C C . PHE A 1 108 ? 19.654 -22.034 -12.213 1.00 88.06 108 PHE A C 1
ATOM 864 O O . PHE A 1 108 ? 18.442 -22.034 -11.985 1.00 88.06 108 PHE A O 1
ATOM 871 N N . GLY A 1 109 ? 20.196 -22.714 -13.229 1.00 90.12 109 GLY A N 1
ATOM 872 C CA . GLY A 1 109 ? 19.460 -23.548 -14.186 1.00 90.12 109 GLY A CA 1
ATOM 873 C C . GLY A 1 109 ? 19.008 -22.805 -15.447 1.00 90.12 109 GLY A C 1
ATOM 874 O O . GLY A 1 109 ? 19.249 -21.612 -15.609 1.00 90.12 109 GLY A O 1
ATOM 875 N N . ASN A 1 110 ? 18.309 -23.513 -16.339 1.00 89.12 110 ASN A N 1
ATOM 876 C CA . ASN A 1 110 ? 17.959 -23.023 -17.684 1.00 89.12 110 ASN A CA 1
ATOM 877 C C . ASN A 1 110 ? 17.029 -21.792 -17.701 1.00 89.12 110 ASN A C 1
ATOM 879 O O . ASN A 1 110 ? 16.899 -21.146 -18.732 1.00 89.12 110 ASN A O 1
ATOM 883 N N . ASN A 1 111 ? 16.406 -21.457 -16.566 1.00 87.75 111 ASN A N 1
ATOM 884 C CA . ASN A 1 111 ? 15.533 -20.291 -16.392 1.00 87.75 111 ASN A CA 1
ATOM 885 C C . ASN A 1 111 ? 16.110 -19.273 -15.391 1.00 87.75 111 ASN A C 1
ATOM 887 O O . ASN A 1 111 ? 15.348 -18.539 -14.751 1.00 87.75 111 ASN A O 1
ATOM 891 N N . ALA A 1 112 ? 17.436 -19.260 -15.203 1.00 92.44 112 ALA A N 1
ATOM 892 C CA . ALA A 1 112 ? 18.108 -18.274 -14.369 1.00 92.44 112 ALA A CA 1
ATOM 893 C C . ALA A 1 112 ? 17.741 -16.851 -14.820 1.00 92.44 112 ALA A C 1
ATOM 895 O O . ALA A 1 112 ? 17.797 -16.513 -16.001 1.00 92.44 112 ALA A O 1
ATOM 896 N N . ARG A 1 113 ? 17.318 -16.020 -13.868 1.00 93.12 113 ARG A N 1
ATOM 897 C CA . ARG A 1 113 ? 16.880 -14.642 -14.118 1.00 93.12 113 ARG A CA 1
ATOM 898 C C . ARG A 1 113 ? 17.062 -13.787 -12.866 1.00 93.12 113 ARG A C 1
ATOM 900 O O . ARG A 1 113 ? 16.835 -14.294 -11.762 1.00 93.12 113 ARG A O 1
ATOM 907 N N . PRO A 1 114 ? 17.401 -12.497 -12.997 1.00 93.12 114 PRO A N 1
ATOM 908 C CA . PRO A 1 114 ? 17.505 -11.609 -11.847 1.00 93.12 114 PRO A CA 1
ATOM 909 C C . PRO A 1 114 ? 16.136 -11.390 -11.170 1.00 93.12 114 PRO A C 1
ATOM 911 O O . PRO A 1 114 ? 15.082 -11.632 -11.781 1.00 93.12 114 PRO A O 1
ATOM 914 N N . PRO A 1 115 ? 16.119 -10.961 -9.894 1.00 94.75 115 PRO A N 1
ATOM 915 C CA . PRO A 1 115 ? 14.907 -10.429 -9.286 1.00 94.75 115 PRO A CA 1
ATOM 916 C C . PRO A 1 115 ? 14.445 -9.179 -10.039 1.00 94.75 115 PRO A C 1
ATOM 918 O O . PRO A 1 115 ? 15.253 -8.430 -10.580 1.00 94.75 115 PRO A O 1
ATOM 921 N N . VAL A 1 116 ? 13.136 -8.956 -10.059 1.00 95.12 116 VAL A N 1
ATOM 922 C CA . VAL A 1 116 ? 12.524 -7.775 -10.674 1.00 95.12 116 VAL A CA 1
ATOM 923 C C . VAL A 1 116 ? 11.845 -6.974 -9.582 1.00 95.12 116 VAL A C 1
ATOM 925 O O . VAL A 1 116 ? 11.055 -7.522 -8.811 1.00 95.12 116 VAL A O 1
ATOM 928 N N . ASP A 1 117 ? 12.140 -5.683 -9.527 1.00 96.38 117 ASP A N 1
ATOM 929 C CA . ASP A 1 117 ? 11.539 -4.754 -8.586 1.00 96.38 117 ASP A CA 1
ATOM 930 C C . ASP A 1 117 ? 11.056 -3.512 -9.320 1.00 96.38 117 ASP A C 1
ATOM 932 O O . ASP A 1 117 ? 11.827 -2.855 -10.020 1.00 96.38 117 ASP A O 1
ATOM 936 N N . GLU A 1 118 ? 9.768 -3.221 -9.203 1.00 96.56 118 GLU A N 1
ATOM 937 C CA . GLU A 1 118 ? 9.113 -2.197 -10.004 1.00 96.56 118 GLU A CA 1
ATOM 938 C C . GLU A 1 118 ? 8.172 -1.354 -9.154 1.00 96.56 118 GLU A C 1
ATOM 940 O O . GLU A 1 118 ? 7.513 -1.848 -8.233 1.00 96.56 118 GLU A O 1
ATOM 945 N N . VAL A 1 119 ? 8.044 -0.084 -9.524 1.00 96.44 119 VAL A N 1
ATOM 946 C CA . VAL A 1 119 ? 7.035 0.832 -8.994 1.00 96.44 119 VAL A CA 1
ATOM 947 C C . VAL A 1 119 ? 6.068 1.254 -10.080 1.00 96.44 119 VAL A C 1
ATOM 949 O O . VAL A 1 119 ? 6.433 1.392 -11.247 1.00 96.44 119 VAL A O 1
ATOM 952 N N . LEU A 1 120 ? 4.811 1.443 -9.695 1.00 96.06 120 LEU A N 1
ATOM 953 C CA . LEU A 1 120 ? 3.799 1.961 -10.598 1.00 96.06 120 LEU A CA 1
ATOM 954 C C . LEU A 1 120 ? 3.844 3.484 -10.575 1.00 96.06 120 LEU A C 1
ATOM 956 O O . LEU A 1 120 ? 3.601 4.103 -9.538 1.00 96.06 120 LEU A O 1
ATOM 960 N N . VAL A 1 121 ? 4.100 4.081 -11.730 1.00 92.50 121 VAL A N 1
ATOM 961 C CA . VAL A 1 121 ? 4.100 5.531 -11.915 1.00 92.50 121 VAL A CA 1
ATOM 962 C C . VAL A 1 121 ? 2.969 5.946 -12.844 1.00 92.50 121 VAL A C 1
ATOM 964 O O . VAL A 1 121 ? 2.549 5.196 -13.734 1.00 92.50 121 VAL A O 1
ATOM 967 N N . LYS A 1 122 ? 2.464 7.163 -12.638 1.00 88.25 122 LYS A N 1
ATOM 968 C CA . LYS A 1 122 ? 1.573 7.813 -13.598 1.00 88.25 122 LYS A CA 1
ATOM 969 C C . LYS 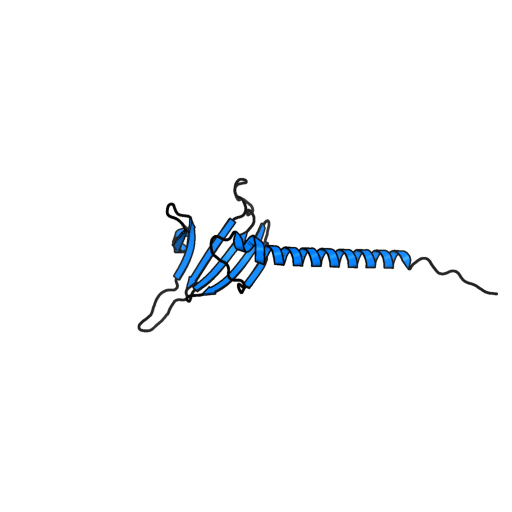A 1 122 ? 2.429 8.403 -14.718 1.00 88.25 122 LYS A C 1
ATOM 971 O O . LYS A 1 122 ? 3.403 9.097 -14.457 1.00 88.25 122 LYS A O 1
ATOM 976 N N . SER A 1 123 ? 2.052 8.119 -15.953 1.00 84.69 123 SER A N 1
ATOM 977 C CA . SER A 1 123 ? 2.671 8.621 -17.178 1.00 84.69 123 SER A CA 1
ATOM 978 C C . SER A 1 123 ? 1.617 9.310 -18.046 1.00 84.69 123 SER A C 1
ATOM 980 O O . SER A 1 123 ? 0.418 9.189 -17.781 1.00 84.69 123 SER A O 1
ATOM 982 N N . ALA A 1 124 ? 2.055 10.006 -19.099 1.00 82.56 124 ALA A N 1
ATOM 983 C CA . ALA A 1 124 ? 1.158 10.690 -20.032 1.00 82.56 124 ALA A CA 1
ATOM 984 C C . ALA A 1 124 ? 0.116 9.750 -20.671 1.00 82.56 124 ALA A C 1
ATOM 986 O O . ALA A 1 124 ? -1.002 10.170 -20.945 1.00 82.56 124 ALA A O 1
ATOM 987 N N . THR A 1 125 ? 0.457 8.471 -20.856 1.00 83.25 125 THR A N 1
ATOM 988 C CA . THR A 1 125 ? -0.398 7.463 -21.503 1.00 83.25 125 THR A CA 1
ATOM 989 C C . THR A 1 125 ? -1.115 6.537 -20.515 1.00 83.25 125 THR A C 1
ATOM 991 O O . THR A 1 125 ? -1.755 5.574 -20.929 1.00 83.25 125 THR A O 1
ATOM 994 N N . GLY A 1 126 ? -1.029 6.801 -19.206 1.00 89.25 126 GLY A N 1
ATOM 995 C CA . GLY A 1 126 ? -1.656 5.980 -18.168 1.00 89.25 126 GLY A CA 1
ATOM 996 C C . GLY A 1 126 ? -0.665 5.485 -17.118 1.00 89.25 126 GLY A C 1
ATOM 997 O O . GLY A 1 126 ? 0.294 6.175 -16.777 1.00 89.25 126 GLY A O 1
ATOM 998 N N . LYS A 1 127 ? -0.903 4.301 -16.551 1.00 92.25 127 LYS A N 1
ATOM 999 C CA . LYS A 1 127 ? -0.069 3.732 -15.480 1.00 92.25 127 LYS A CA 1
ATOM 1000 C C . LYS A 1 127 ? 1.002 2.824 -16.085 1.00 92.25 127 LYS A C 1
ATOM 1002 O O . LYS A 1 127 ? 0.683 1.984 -16.921 1.00 92.25 127 LYS A O 1
ATOM 1007 N N . LYS A 1 128 ? 2.254 2.968 -15.648 1.00 93.81 128 LYS A N 1
ATOM 1008 C CA . LYS A 1 128 ? 3.388 2.175 -16.140 1.00 93.81 128 LYS A CA 1
ATOM 1009 C C . LYS A 1 128 ? 4.203 1.624 -14.976 1.00 93.81 128 LYS A C 1
ATOM 1011 O O . LYS A 1 128 ? 4.467 2.343 -14.017 1.00 93.81 128 LYS A O 1
ATOM 1016 N N . TRP A 1 129 ? 4.604 0.359 -15.074 1.00 94.44 129 TRP A N 1
ATOM 1017 C CA . TRP A 1 129 ? 5.609 -0.222 -14.187 1.00 94.44 129 TRP A CA 1
ATOM 1018 C C . TRP A 1 129 ? 6.999 0.193 -14.663 1.00 94.44 129 TRP A C 1
ATOM 1020 O O . TRP A 1 129 ? 7.328 0.025 -15.839 1.00 94.44 129 TRP A O 1
ATOM 1030 N N . VAL A 1 130 ? 7.788 0.769 -13.764 1.00 93.94 130 VAL A N 1
ATOM 1031 C CA . VAL A 1 130 ? 9.180 1.152 -14.020 1.00 93.94 130 VAL A CA 1
ATOM 1032 C C . VAL A 1 130 ? 10.089 0.483 -12.993 1.00 93.94 130 VAL A C 1
ATOM 1034 O O . VAL A 1 130 ? 9.660 0.324 -11.846 1.00 93.94 130 VAL A O 1
ATOM 1037 N N . PRO A 1 131 ? 11.320 0.084 -13.363 1.00 93.19 131 PRO A N 1
ATOM 1038 C CA . PRO A 1 131 ? 12.281 -0.459 -12.410 1.00 93.19 131 PRO A CA 1
ATOM 1039 C C . PRO A 1 131 ? 12.478 0.489 -11.224 1.00 93.19 131 PRO A C 1
ATOM 1041 O O . PRO A 1 131 ? 12.618 1.697 -11.415 1.00 93.19 131 PRO A O 1
ATOM 1044 N N . PHE A 1 132 ? 12.493 -0.048 -10.003 1.00 89.31 132 PHE A N 1
ATOM 1045 C CA . PHE A 1 132 ? 12.602 0.760 -8.782 1.00 89.31 132 PHE A CA 1
ATOM 1046 C C . PHE A 1 132 ? 13.880 1.614 -8.750 1.00 89.31 132 PHE A C 1
ATOM 1048 O O . PHE A 1 132 ? 13.848 2.749 -8.283 1.00 89.31 132 PHE A O 1
ATOM 1055 N N . GLU A 1 133 ? 14.975 1.099 -9.309 1.00 85.19 133 GLU A N 1
ATOM 1056 C CA . GLU A 1 133 ? 16.262 1.795 -9.428 1.00 85.19 133 GLU A CA 1
ATOM 1057 C C . GLU A 1 133 ? 16.151 3.098 -10.232 1.00 85.19 133 GLU A C 1
ATOM 1059 O O . GLU A 1 133 ? 16.741 4.104 -9.855 1.00 85.19 133 GLU A O 1
ATOM 1064 N N . MET A 1 134 ? 15.327 3.120 -11.286 1.00 78.19 134 MET A N 1
ATOM 1065 C CA . MET A 1 134 ? 15.113 4.317 -12.111 1.00 78.19 134 MET A CA 1
ATOM 1066 C C . MET A 1 134 ? 14.251 5.381 -11.420 1.00 78.19 134 MET A C 1
ATOM 1068 O O . MET A 1 134 ? 14.195 6.509 -11.888 1.00 78.19 134 MET A O 1
ATOM 1072 N N . TRP A 1 135 ? 13.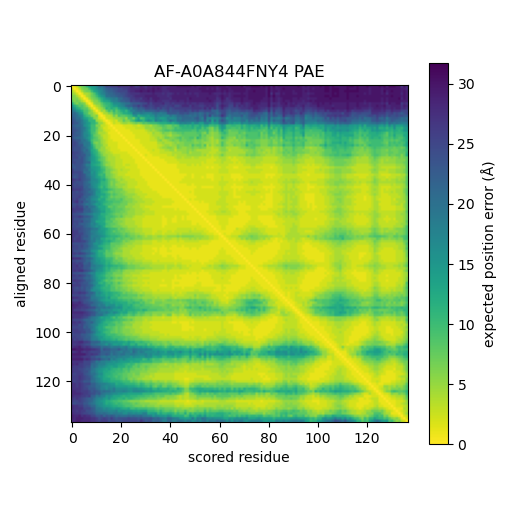545 5.029 -10.341 1.00 74.12 135 TRP A N 1
ATOM 1073 C CA . TRP A 1 135 ? 12.718 5.966 -9.575 1.00 74.12 135 TRP A CA 1
ATOM 1074 C C . TRP A 1 135 ? 13.490 6.656 -8.441 1.00 74.12 135 TRP A C 1
ATOM 1076 O O . TRP A 1 135 ? 13.034 7.671 -7.926 1.00 74.12 135 TRP A O 1
ATOM 1086 N N . GLN A 1 136 ? 14.631 6.100 -8.020 1.00 64.81 136 GLN A N 1
ATOM 1087 C CA . GLN A 1 136 ? 15.463 6.680 -6.958 1.00 64.81 136 GLN A CA 1
ATOM 1088 C C . GLN A 1 136 ? 16.538 7.653 -7.468 1.00 64.81 136 GLN A C 1
ATOM 1090 O O . GLN A 1 136 ? 17.208 8.267 -6.638 1.00 64.81 136 GLN A O 1
ATOM 1095 N N . ALA A 1 137 ? 16.716 7.750 -8.790 1.00 46.75 137 ALA A N 1
ATOM 1096 C CA . ALA A 1 137 ? 17.660 8.646 -9.459 1.00 46.75 137 ALA A CA 1
ATOM 1097 C C . ALA A 1 137 ? 17.044 10.030 -9.695 1.00 46.75 137 ALA A C 1
ATOM 1099 O O . ALA A 1 137 ? 17.787 11.022 -9.531 1.00 46.75 137 ALA A O 1
#

Solvent-accessible surface area (backbone atoms only — not comparable to full-atom values): 8206 Å² total; per-residue (Å²): 132,89,77,90,88,88,88,89,76,62,67,68,57,52,54,50,52,51,53,51,53,51,51,51,53,50,52,53,50,51,51,52,51,48,52,50,39,48,68,70,50,54,41,73,73,46,100,54,92,67,62,94,83,39,47,75,46,81,41,83,51,93,71,28,45,36,41,35,39,36,47,74,58,98,75,25,40,40,44,37,33,41,29,46,46,50,78,91,56,60,89,87,53,61,68,47,77,48,41,37,37,39,29,80,47,36,93,67,68,101,73,49,40,77,60,46,49,30,30,61,42,85,52,99,92,42,80,43,79,40,54,45,73,74,73,78,111

Organism: NCBI:txid420645

pLDDT: mean 88.47, std 14.39, range [40.09, 98.62]

Mean predicted aligned error: 8.6 Å

Sequence (137 aa):
MSSGSNSHESSGKHETLTRLLSAIKAAANEERVRELYIRNVLSQSAPIEIPSFAKIKDQKKNGYNQVKYTWRADGYKYEVRWHTRTPGAPITEGNTWQVRRHKPGVGFGNNARPPVDEVLVKSATGKKWVPFEMWQA

Secondary structure (DSSP, 8-state):
-------SSSHHHHHHHHHHHHHHHHHHHHHHHHHHHIIIIIGGGSSSPPPTTPEEEEEEETTEEEEEEEEEETTEEEEEEEE---TTS-TT---EEEEEEEE--B-SSTT-B--EEEEEEEETTEEEEEEHHHH--